Protein AF-A0A7S3M6Q3-F1 (afdb_monomer)

Organism: NCBI:txid89044

Secondary structure (DSSP, 8-state):
----S-HHHHHHHHHHHHHHHHTSPSS--------------------S-SSB--EEEEETTTSS-----THHHHHHHHHHHTHHIIIIIITT--SEEEEEE-TTT-EEEEEEESBS-SHHHHHHHHTHHHHHHH----HHHHHHHHHHHHHHHT---

Nearest PDB structures (foldseek):
  2fge-assembly2_B  TM=9.522E-01  e=1.042E-13  Arabidopsis thaliana
  7dia-assembly1_A  TM=9.180E-01  e=9.324E-06  Plasmodium falciparum 3D7
  8wyt-assembly1_A  TM=9.225E-01  e=2.119E-05  Plasmodium falciparum 3D7
  8wyu-assembly1_A  TM=8.190E-01  e=7.715E-06  Plasmodium falciparum 3D7
  4rpu-assembly1_A  TM=7.369E-01  e=1.362E-05  Homo sapiens

pLDDT: mean 93.83, std 6.27, range [49.72, 98.69]

Solvent-accessible surface area (backbone atoms only — not comparable to full-atom values): 9606 Å² total; per-residue (Å²): 139,87,90,87,71,58,70,71,56,48,63,64,41,50,66,58,47,54,55,51,58,72,68,51,79,87,78,79,86,85,69,87,85,82,77,84,87,74,80,95,69,94,83,83,86,89,69,100,64,92,50,35,70,50,74,52,70,51,39,41,56,81,77,43,92,58,69,95,53,80,61,56,59,29,51,41,46,40,41,30,75,39,59,28,32,43,53,36,20,69,74,49,60,12,77,36,24,39,53,50,72,40,87,87,78,26,42,34,35,41,41,35,37,58,14,72,54,57,67,69,53,52,52,56,59,70,45,44,66,58,51,62,74,71,54,82,78,50,72,66,61,50,48,51,25,47,51,57,38,48,57,66,73,67,54,88,125

Structure (mmCIF, N/CA/C/O backbone):
data_AF-A0A7S3M6Q3-F1
#
_entry.id   AF-A0A7S3M6Q3-F1
#
loop_
_atom_site.group_PDB
_atom_site.id
_atom_site.type_symbol
_atom_site.label_atom_id
_atom_site.label_alt_id
_atom_site.label_comp_id
_atom_site.label_asym_id
_atom_site.label_entity_id
_atom_site.label_seq_id
_atom_site.pdbx_PDB_ins_code
_atom_site.Cartn_x
_atom_site.Cartn_y
_atom_site.Cartn_z
_atom_site.occupancy
_atom_site.B_iso_or_equiv
_atom_site.auth_seq_id
_atom_site.auth_comp_id
_atom_site.auth_asym_id
_atom_site.auth_atom_id
_atom_site.pdbx_PDB_model_num
ATOM 1 N N . MET A 1 1 ? 18.934 -8.515 -21.905 1.00 77.00 1 MET A N 1
ATOM 2 C CA . MET A 1 1 ? 19.919 -7.624 -21.263 1.00 77.00 1 MET A CA 1
ATOM 3 C C . MET A 1 1 ? 19.471 -6.198 -21.519 1.00 77.00 1 MET A C 1
ATOM 5 O O . MET A 1 1 ? 19.034 -5.949 -22.633 1.00 77.00 1 MET A O 1
ATOM 9 N N . ASN A 1 2 ? 19.555 -5.314 -20.524 1.00 89.88 2 ASN A N 1
ATOM 10 C CA . ASN A 1 2 ? 19.236 -3.891 -20.677 1.00 89.88 2 ASN A CA 1
ATOM 11 C C . ASN A 1 2 ? 20.518 -3.070 -20.488 1.00 89.88 2 ASN A C 1
ATOM 13 O O . ASN A 1 2 ? 21.312 -3.404 -19.610 1.00 89.88 2 ASN A O 1
ATOM 17 N N . LEU A 1 3 ? 20.708 -2.027 -21.297 1.00 89.88 3 LEU A N 1
ATOM 18 C CA . LEU A 1 3 ? 21.848 -1.109 -21.233 1.00 89.88 3 LEU A CA 1
ATOM 19 C C . LEU A 1 3 ? 21.328 0.330 -21.224 1.00 89.88 3 LEU A C 1
ATOM 21 O O . LEU A 1 3 ? 20.473 0.673 -22.038 1.00 89.88 3 LEU A O 1
ATOM 25 N N . THR A 1 4 ? 21.874 1.155 -20.332 1.00 93.12 4 THR A N 1
ATOM 26 C CA . THR A 1 4 ? 21.572 2.588 -20.240 1.00 93.12 4 THR A CA 1
ATOM 27 C C . THR A 1 4 ? 22.887 3.332 -20.053 1.00 93.12 4 THR A C 1
ATOM 29 O O . THR A 1 4 ? 23.549 3.156 -19.033 1.00 93.12 4 THR A O 1
ATOM 32 N N . ALA A 1 5 ? 23.288 4.114 -21.050 1.00 93.62 5 ALA A N 1
ATOM 33 C CA . ALA A 1 5 ? 24.477 4.961 -21.031 1.00 93.62 5 ALA A CA 1
ATOM 34 C C . ALA A 1 5 ? 24.358 6.020 -22.138 1.00 93.62 5 ALA A C 1
ATOM 36 O O . ALA A 1 5 ? 23.435 5.959 -22.956 1.00 93.62 5 ALA A O 1
ATOM 37 N N . ASP A 1 6 ? 25.303 6.958 -22.185 1.00 95.75 6 ASP A N 1
ATOM 38 C CA . ASP A 1 6 ? 25.422 7.895 -23.301 1.00 95.75 6 ASP A CA 1
ATOM 39 C C . ASP A 1 6 ? 25.666 7.158 -24.630 1.00 95.75 6 ASP A C 1
ATOM 41 O O . ASP A 1 6 ? 26.170 6.030 -24.673 1.00 95.75 6 ASP A O 1
ATOM 45 N N . THR A 1 7 ? 25.284 7.792 -25.740 1.00 95.12 7 THR A N 1
ATOM 46 C CA . THR A 1 7 ? 25.258 7.146 -27.068 1.00 95.12 7 THR A CA 1
ATOM 47 C C . THR A 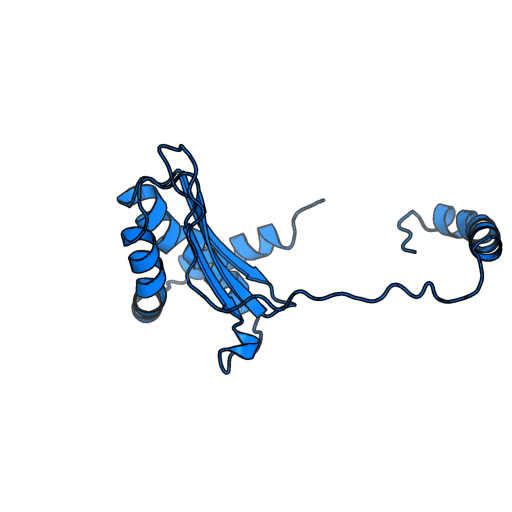1 7 ? 26.642 6.652 -27.505 1.00 95.12 7 THR A C 1
ATOM 49 O O . THR A 1 7 ? 26.773 5.577 -28.094 1.00 95.12 7 THR A O 1
ATOM 52 N N . ASP A 1 8 ? 27.692 7.408 -27.194 1.00 95.56 8 ASP A N 1
ATOM 53 C CA . ASP A 1 8 ? 29.081 7.050 -27.480 1.00 95.56 8 ASP A CA 1
ATOM 54 C C . ASP A 1 8 ? 29.539 5.830 -26.666 1.00 95.56 8 ASP A C 1
ATOM 56 O O . ASP A 1 8 ? 30.224 4.950 -27.192 1.00 95.56 8 ASP A O 1
ATOM 60 N N . VAL A 1 9 ? 29.110 5.728 -25.406 1.00 93.62 9 VAL A N 1
ATOM 61 C CA . VAL A 1 9 ? 29.378 4.569 -24.548 1.00 93.62 9 VAL A CA 1
ATOM 62 C C . VAL A 1 9 ? 28.644 3.337 -25.068 1.00 93.62 9 VAL A C 1
ATOM 64 O O . VAL A 1 9 ? 29.264 2.281 -25.191 1.00 93.62 9 VAL A O 1
ATOM 67 N N . LEU A 1 10 ? 27.364 3.463 -25.432 1.00 94.12 10 LEU A N 1
ATOM 68 C CA . LEU A 1 10 ? 26.588 2.360 -26.013 1.00 94.12 10 LEU A CA 1
ATOM 69 C C . LEU A 1 10 ? 27.237 1.837 -27.301 1.00 94.12 10 LEU A C 1
ATOM 71 O O . LEU A 1 10 ? 27.476 0.638 -27.416 1.00 94.12 10 LEU A O 1
ATOM 75 N N . THR A 1 11 ? 27.644 2.738 -28.198 1.00 93.88 11 THR A N 1
ATOM 76 C CA . THR A 1 11 ? 28.317 2.371 -29.457 1.00 93.88 11 THR A CA 1
ATOM 77 C C . THR A 1 11 ? 29.625 1.611 -29.203 1.00 93.88 11 THR A C 1
ATOM 79 O O . THR A 1 11 ? 29.957 0.656 -29.902 1.00 93.88 11 THR A O 1
ATOM 82 N N . ARG A 1 12 ? 30.389 2.000 -28.174 1.00 92.38 12 ARG A N 1
ATOM 83 C CA . ARG A 1 12 ? 31.623 1.293 -27.792 1.00 92.38 12 ARG A CA 1
ATOM 84 C C . ARG A 1 12 ? 31.343 -0.082 -27.187 1.00 92.38 12 ARG A C 1
ATOM 86 O O . ARG A 1 12 ? 32.155 -0.993 -27.354 1.00 92.38 12 ARG A O 1
ATOM 93 N N . LEU A 1 13 ? 30.225 -0.233 -26.479 1.00 93.62 13 LEU A N 1
ATOM 94 C CA . LEU A 1 13 ? 29.842 -1.480 -25.823 1.00 93.62 13 LEU A CA 1
ATOM 95 C C . LEU A 1 13 ? 29.339 -2.548 -26.800 1.00 93.62 13 LEU A C 1
ATOM 97 O O . LEU A 1 13 ? 29.480 -3.724 -26.473 1.00 93.62 13 LEU A O 1
ATOM 101 N N . ASP A 1 14 ? 28.842 -2.186 -27.987 1.00 88.62 14 ASP A N 1
ATOM 102 C CA . ASP A 1 14 ? 28.275 -3.134 -28.965 1.00 88.62 14 ASP A CA 1
ATOM 103 C C . ASP A 1 14 ? 29.199 -4.328 -29.257 1.00 88.62 14 ASP A C 1
ATOM 105 O O . ASP A 1 14 ? 28.803 -5.488 -29.129 1.00 88.62 14 ASP A O 1
ATOM 109 N N . SER A 1 15 ? 30.475 -4.072 -29.557 1.00 89.00 15 SER A N 1
ATOM 110 C CA . SER A 1 15 ? 31.439 -5.140 -29.879 1.00 89.00 15 SER A CA 1
ATOM 111 C C . SER A 1 15 ? 31.738 -6.072 -28.693 1.00 89.00 15 SER A C 1
ATOM 113 O O . SER A 1 15 ? 31.881 -7.294 -28.844 1.00 89.00 15 SER A O 1
ATOM 115 N N . HIS A 1 16 ? 31.793 -5.514 -27.482 1.00 92.31 16 HIS A N 1
ATOM 116 C CA . HIS A 1 16 ? 31.974 -6.277 -26.250 1.00 92.31 16 HIS A CA 1
ATOM 117 C C . HIS A 1 16 ? 30.725 -7.098 -25.926 1.00 92.31 16 HIS A C 1
ATOM 119 O O . HIS A 1 16 ? 30.833 -8.244 -25.483 1.00 92.31 16 HIS A O 1
ATOM 125 N N . MET A 1 17 ? 29.553 -6.537 -26.211 1.00 92.31 17 MET A N 1
ATOM 126 C CA . MET A 1 17 ? 28.261 -7.171 -26.029 1.00 92.31 17 MET A CA 1
ATOM 127 C C . MET A 1 17 ? 28.066 -8.370 -26.942 1.00 92.31 17 MET A C 1
ATOM 129 O O . MET A 1 17 ? 27.703 -9.446 -26.463 1.00 92.31 17 MET A O 1
ATOM 133 N N . GLU A 1 18 ? 28.380 -8.237 -28.227 1.00 91.06 18 GLU A N 1
ATOM 134 C CA . GLU A 1 18 ? 28.366 -9.374 -29.145 1.00 91.06 18 GLU A CA 1
ATOM 135 C C . GLU A 1 18 ? 29.307 -10.487 -28.683 1.00 91.06 18 GLU A C 1
ATOM 137 O O . GLU A 1 18 ? 28.947 -11.665 -28.703 1.00 91.06 18 GLU A O 1
ATOM 142 N N . THR A 1 19 ? 30.512 -10.118 -28.240 1.00 94.44 19 THR A N 1
ATOM 143 C CA . THR A 1 19 ? 31.502 -11.081 -27.746 1.00 94.44 19 THR A CA 1
ATOM 144 C C . THR A 1 19 ? 30.997 -11.812 -26.505 1.00 94.44 19 THR A C 1
ATOM 146 O O . THR A 1 19 ? 31.175 -13.024 -26.390 1.00 94.44 19 THR A O 1
ATOM 149 N N . PHE A 1 20 ? 30.358 -11.096 -25.580 1.00 93.75 20 PHE A N 1
ATOM 150 C CA . PHE A 1 20 ? 29.762 -11.679 -24.384 1.00 93.75 20 PHE A CA 1
ATOM 151 C C . PHE A 1 20 ? 28.613 -12.632 -24.731 1.00 93.75 20 PHE A C 1
ATOM 153 O O . PHE A 1 20 ? 28.608 -13.769 -24.264 1.00 93.75 20 PHE A O 1
ATOM 160 N N . LEU A 1 21 ? 27.675 -12.205 -25.585 1.00 92.75 21 LEU A N 1
ATOM 161 C CA . LEU A 1 21 ? 26.518 -13.016 -25.973 1.00 92.75 21 LEU A CA 1
ATOM 162 C C . LEU A 1 21 ? 26.934 -14.299 -26.701 1.00 92.75 21 LEU A C 1
ATOM 164 O O . LEU A 1 21 ? 26.377 -15.352 -26.414 1.00 92.75 21 LEU A O 1
ATOM 168 N N . LYS A 1 22 ? 27.963 -14.244 -27.557 1.00 93.75 22 LYS A N 1
ATOM 169 C CA . LYS A 1 22 ? 28.532 -15.427 -28.233 1.00 93.75 22 LYS A CA 1
ATOM 170 C C . LYS A 1 22 ? 29.155 -16.447 -27.273 1.00 93.75 22 LYS A C 1
ATOM 172 O O . LYS A 1 22 ? 29.354 -17.593 -27.657 1.00 93.75 22 LYS A O 1
ATOM 177 N N . ARG A 1 23 ? 29.507 -16.042 -26.047 1.00 94.56 23 ARG A N 1
ATOM 178 C CA . ARG A 1 23 ? 30.039 -16.945 -25.010 1.00 94.56 23 ARG A CA 1
ATOM 179 C C . ARG A 1 23 ? 28.950 -17.562 -24.141 1.00 94.56 23 ARG A C 1
ATOM 181 O O . ARG A 1 23 ? 29.258 -18.461 -23.360 1.00 94.56 23 ARG A O 1
ATOM 188 N N . LEU A 1 24 ? 27.712 -17.074 -24.225 1.00 91.81 24 LEU A N 1
ATOM 189 C CA . LEU A 1 24 ? 26.611 -17.690 -23.501 1.00 91.81 24 LEU A CA 1
ATOM 190 C C . LEU A 1 24 ? 26.259 -19.031 -24.158 1.00 91.81 24 LEU A C 1
ATOM 192 O O . LEU A 1 24 ? 26.242 -19.114 -25.386 1.00 91.81 24 LEU A O 1
ATOM 196 N N . PRO A 1 25 ? 25.968 -20.077 -23.367 1.00 90.75 25 PRO A N 1
ATOM 197 C CA . PRO A 1 25 ? 25.478 -21.334 -23.908 1.00 90.75 25 PRO A CA 1
ATOM 198 C C . PRO A 1 25 ? 24.213 -21.114 -24.736 1.00 90.75 25 PRO A C 1
ATOM 200 O O . PRO A 1 25 ? 23.284 -20.430 -24.300 1.00 90.75 25 PRO A O 1
ATOM 203 N N . GLU A 1 26 ? 24.166 -21.723 -25.915 1.00 88.88 26 GLU A N 1
ATOM 204 C CA . GLU A 1 26 ? 22.946 -21.775 -26.708 1.00 88.88 26 GLU A CA 1
ATOM 205 C C . GLU A 1 26 ? 21.933 -22.730 -26.065 1.00 88.88 26 GLU A C 1
ATOM 207 O O . GLU A 1 26 ? 22.284 -23.764 -25.495 1.00 88.88 26 GLU A O 1
ATOM 212 N N . GLY A 1 27 ? 20.652 -22.386 -26.182 1.00 85.38 27 GLY A N 1
ATOM 213 C CA . GLY A 1 27 ? 19.549 -23.196 -25.678 1.00 85.38 27 GLY A CA 1
ATOM 214 C C . GLY A 1 27 ? 18.735 -22.502 -24.592 1.00 85.38 27 GLY A C 1
ATOM 215 O O . GLY A 1 27 ? 19.078 -21.440 -24.077 1.00 85.38 27 GLY A O 1
ATOM 216 N N . LYS A 1 28 ? 17.589 -23.100 -24.265 1.00 82.25 28 LYS A N 1
ATOM 217 C CA . LYS A 1 28 ? 16.735 -22.638 -23.170 1.00 82.25 28 LYS A CA 1
ATOM 218 C C . LYS A 1 28 ? 17.049 -23.467 -21.938 1.00 82.25 28 LYS A C 1
ATOM 220 O O . LYS A 1 28 ? 16.934 -24.689 -21.977 1.00 82.25 28 LYS A O 1
ATOM 225 N N . ALA A 1 29 ? 17.385 -22.804 -20.837 1.00 80.25 29 ALA A N 1
ATOM 226 C CA . ALA A 1 29 ? 17.367 -23.461 -19.541 1.00 80.25 29 ALA A CA 1
ATOM 227 C C . ALA A 1 29 ? 15.924 -23.901 -19.244 1.00 80.25 29 ALA A C 1
ATOM 229 O O . ALA A 1 29 ? 15.022 -23.066 -19.161 1.00 80.25 29 ALA A O 1
ATOM 230 N N . SER A 1 30 ? 15.691 -25.207 -19.114 1.00 78.00 30 SER A N 1
ATOM 231 C CA . SER A 1 30 ? 14.419 -25.723 -18.616 1.00 78.00 30 SER A CA 1
ATOM 232 C C . SER A 1 30 ? 14.495 -25.799 -17.096 1.00 78.00 30 SER A C 1
ATOM 234 O O . SER A 1 30 ? 15.099 -26.716 -16.544 1.00 78.00 30 SER A O 1
ATOM 236 N N . SER A 1 31 ? 13.886 -24.831 -16.423 1.00 78.50 31 SER A N 1
ATOM 237 C CA . SER A 1 31 ? 13.538 -24.973 -15.014 1.00 78.50 31 SER A CA 1
ATOM 238 C C . SER A 1 31 ? 12.033 -25.211 -14.941 1.00 78.50 31 SER A C 1
ATOM 240 O O . SER A 1 31 ? 11.288 -24.400 -15.503 1.00 78.50 31 SER A O 1
ATOM 242 N N . PRO A 1 32 ? 11.551 -26.307 -14.327 1.00 81.88 32 PRO A N 1
ATOM 243 C CA . PRO A 1 32 ? 10.126 -26.454 -14.089 1.00 81.88 32 PRO A CA 1
ATOM 244 C C . PRO A 1 32 ? 9.663 -25.290 -13.208 1.00 81.88 32 PRO A C 1
ATOM 246 O O . PRO A 1 32 ? 10.169 -25.081 -12.105 1.00 81.88 32 PRO A O 1
ATOM 249 N N . PHE A 1 33 ? 8.715 -24.505 -13.715 1.00 80.81 33 PHE A N 1
ATOM 250 C CA . PHE A 1 33 ? 8.106 -23.429 -12.949 1.00 80.81 33 PHE A CA 1
ATOM 251 C C . PHE A 1 33 ? 7.106 -24.050 -11.973 1.00 80.81 33 PHE A C 1
ATOM 253 O O . PHE A 1 33 ? 6.011 -24.451 -12.364 1.00 80.81 33 PHE A O 1
ATOM 260 N N . TRP A 1 34 ? 7.513 -24.200 -10.715 1.00 85.69 34 TRP A N 1
ATOM 261 C CA . TRP A 1 34 ? 6.636 -24.693 -9.661 1.00 85.69 34 TRP A CA 1
ATOM 262 C C . TRP A 1 34 ? 5.864 -23.525 -9.052 1.00 85.69 34 TRP A C 1
ATOM 264 O O . TRP A 1 34 ? 6.460 -22.606 -8.490 1.00 85.69 34 TRP A O 1
ATOM 274 N N . VAL A 1 35 ? 4.538 -23.566 -9.171 1.00 84.31 35 VAL A N 1
ATOM 275 C CA . VAL A 1 35 ? 3.644 -22.617 -8.506 1.00 84.31 35 VAL A CA 1
ATOM 276 C C . VAL A 1 35 ? 2.957 -23.362 -7.368 1.00 84.31 35 VAL A C 1
ATOM 278 O O . VAL A 1 35 ? 2.197 -24.288 -7.654 1.00 84.31 35 VAL A O 1
ATOM 281 N N . PRO A 1 36 ? 3.211 -23.006 -6.097 1.00 84.88 36 PRO A N 1
ATOM 282 C CA . PRO A 1 36 ? 2.433 -23.553 -4.999 1.00 84.88 36 PRO A CA 1
ATOM 283 C C . PRO A 1 36 ? 0.976 -23.131 -5.155 1.00 84.88 36 PRO A C 1
ATOM 285 O O . PRO A 1 36 ? 0.679 -21.943 -5.297 1.00 84.88 36 PRO A O 1
ATOM 288 N N . GLU A 1 37 ? 0.065 -24.094 -5.082 1.00 84.50 37 GLU A N 1
ATOM 289 C CA . GLU A 1 37 ? -1.346 -23.796 -4.887 1.00 84.50 37 GLU A CA 1
ATOM 290 C C . GLU A 1 37 ? -1.573 -23.547 -3.395 1.00 84.50 37 GLU A C 1
ATOM 292 O O . GLU A 1 37 ? -1.474 -24.455 -2.570 1.00 84.50 37 GLU A O 1
ATOM 297 N N . LEU A 1 38 ? -1.803 -22.285 -3.039 1.00 88.75 38 LEU A N 1
ATOM 298 C CA . LEU A 1 38 ? -2.155 -21.895 -1.679 1.00 88.75 38 LEU A CA 1
ATOM 299 C C . LEU A 1 38 ? -3.675 -21.813 -1.570 1.00 88.75 38 LEU A C 1
ATOM 301 O O . LEU A 1 38 ? -4.335 -21.200 -2.412 1.00 88.75 38 LEU A O 1
ATOM 305 N N . ALA A 1 39 ? -4.233 -22.418 -0.523 1.00 89.62 39 ALA A N 1
ATOM 306 C CA . ALA A 1 39 ? -5.659 -22.327 -0.256 1.00 89.62 39 ALA A CA 1
ATOM 307 C C . ALA A 1 39 ? -6.043 -20.881 0.097 1.00 89.62 39 ALA A C 1
ATOM 309 O O . ALA A 1 39 ? -5.353 -20.203 0.858 1.00 89.62 39 ALA A O 1
ATOM 310 N N . ARG A 1 40 ? -7.181 -20.407 -0.421 1.00 91.06 40 ARG A N 1
ATOM 311 C CA . ARG A 1 40 ? -7.750 -19.115 -0.020 1.00 91.06 40 ARG A CA 1
ATOM 312 C C . ARG A 1 40 ? -8.391 -19.263 1.360 1.00 91.06 40 ARG A C 1
ATOM 314 O O . ARG A 1 40 ? -9.543 -19.679 1.464 1.00 91.06 40 ARG A O 1
ATOM 321 N N . ALA A 1 41 ? -7.645 -18.922 2.403 1.00 94.62 41 ALA A N 1
ATOM 322 C CA . ALA A 1 41 ? -8.096 -18.996 3.786 1.00 94.62 41 ALA A CA 1
ATOM 323 C C . ALA A 1 41 ? -7.652 -17.768 4.592 1.00 94.62 41 ALA A C 1
ATOM 325 O O . ALA A 1 41 ? -6.694 -17.082 4.240 1.00 94.62 41 ALA A O 1
ATOM 326 N N . SER A 1 42 ? -8.363 -17.498 5.686 1.00 96.25 42 SER A N 1
ATOM 327 C CA . SER A 1 42 ? -7.887 -16.574 6.715 1.00 96.25 42 SER A CA 1
ATOM 328 C C . SER A 1 42 ? -6.843 -17.289 7.569 1.00 96.25 42 SER A C 1
ATOM 330 O O . SER A 1 42 ? -7.143 -18.326 8.159 1.00 96.25 42 SER A O 1
ATOM 332 N N . GLU A 1 43 ? -5.639 -16.728 7.659 1.00 96.81 43 GLU A N 1
ATOM 333 C CA . GLU A 1 43 ? -4.511 -17.324 8.380 1.00 96.81 43 GLU A CA 1
ATOM 334 C C . GLU A 1 43 ? -3.975 -16.387 9.467 1.00 96.81 43 GLU A C 1
ATOM 336 O O . GLU A 1 43 ? -4.055 -15.162 9.360 1.00 96.81 43 GLU A O 1
ATOM 341 N N . GLY A 1 44 ? -3.404 -16.975 10.520 1.00 96.25 44 GLY A N 1
ATOM 342 C CA . GLY A 1 44 ? -2.724 -16.255 11.591 1.00 96.25 44 GLY A CA 1
ATOM 343 C C . GLY A 1 44 ? -1.387 -16.913 11.910 1.00 96.25 44 GLY A C 1
ATOM 344 O O . GLY A 1 44 ? -1.339 -18.100 12.225 1.00 96.25 44 GLY A O 1
ATOM 345 N N . ILE A 1 45 ? -0.303 -16.140 11.848 1.00 97.12 45 ILE A N 1
ATOM 346 C CA . ILE A 1 45 ? 1.043 -16.601 12.206 1.00 97.12 45 ILE A CA 1
ATOM 347 C C . ILE A 1 45 ? 1.342 -16.132 13.628 1.00 97.12 45 ILE A C 1
ATOM 349 O O . ILE A 1 45 ? 1.447 -14.934 13.890 1.00 97.12 45 ILE A O 1
ATOM 353 N N . ILE A 1 46 ? 1.468 -17.081 14.555 1.00 97.19 46 ILE A N 1
ATOM 354 C CA . ILE A 1 46 ? 1.688 -16.788 15.973 1.00 97.19 46 ILE A CA 1
ATOM 355 C C . ILE A 1 46 ? 3.172 -16.509 16.208 1.00 97.19 46 ILE A C 1
ATOM 357 O O . ILE A 1 46 ? 4.023 -17.370 15.986 1.00 97.19 46 ILE A O 1
ATOM 361 N N . VAL A 1 47 ? 3.472 -15.313 16.708 1.00 97.00 47 VAL A N 1
ATOM 362 C CA . VAL A 1 47 ? 4.815 -14.895 17.122 1.00 97.00 47 VAL A CA 1
ATOM 363 C C . VAL A 1 47 ? 4.744 -14.185 18.478 1.00 97.00 47 VAL A C 1
ATOM 365 O O . VAL A 1 47 ? 3.740 -13.532 18.766 1.00 97.00 47 VAL A O 1
ATOM 368 N N . PRO A 1 48 ? 5.782 -14.272 19.330 1.00 97.44 48 PRO A N 1
ATOM 369 C CA . PRO A 1 48 ? 5.824 -13.526 20.583 1.00 97.44 48 PRO A CA 1
ATOM 370 C C . PRO A 1 48 ? 6.063 -12.035 20.296 1.00 97.44 48 PRO A C 1
ATOM 372 O O . PRO A 1 48 ? 7.194 -11.599 20.092 1.00 97.44 48 PRO A O 1
ATOM 375 N N . SER A 1 49 ? 4.988 -11.248 20.253 1.00 97.12 49 SER A N 1
ATOM 376 C CA . SER A 1 49 ? 5.014 -9.811 19.959 1.00 97.12 49 SER A CA 1
ATOM 377 C C . SER A 1 49 ? 3.910 -9.082 20.726 1.00 97.12 49 SER A C 1
ATOM 379 O O . SER A 1 49 ? 2.862 -9.652 21.013 1.00 97.12 49 SER A O 1
ATOM 381 N N . GLN A 1 50 ? 4.135 -7.805 21.041 1.00 97.12 50 GLN A N 1
ATOM 382 C CA . GLN A 1 50 ? 3.115 -6.915 21.618 1.00 97.12 50 GLN A CA 1
ATOM 383 C C . GLN A 1 50 ? 2.256 -6.217 20.552 1.00 97.12 50 GLN A C 1
ATOM 385 O O . GLN A 1 50 ? 1.320 -5.496 20.881 1.00 97.12 50 GLN A O 1
ATOM 390 N N . VAL A 1 51 ? 2.604 -6.398 19.278 1.00 98.25 51 VAL A N 1
ATOM 391 C CA . VAL A 1 51 ? 1.951 -5.771 18.127 1.00 98.25 51 VAL A CA 1
ATOM 392 C C . VAL A 1 51 ? 1.759 -6.774 16.994 1.00 98.25 51 VAL A C 1
ATOM 394 O O . VAL A 1 51 ? 2.532 -7.725 16.852 1.00 98.25 51 VAL A O 1
ATOM 397 N N . ASN A 1 52 ? 0.769 -6.505 16.154 1.00 98.50 52 ASN A N 1
ATOM 398 C CA . ASN A 1 52 ? 0.366 -7.305 15.010 1.00 98.50 52 ASN A CA 1
ATOM 399 C C . ASN A 1 52 ? 0.757 -6.640 13.683 1.00 98.50 52 ASN A C 1
ATOM 401 O O . ASN A 1 52 ? 1.120 -5.459 13.614 1.00 98.50 52 ASN A O 1
ATOM 405 N N . TYR A 1 53 ? 0.637 -7.433 12.621 1.00 98.50 53 TYR A N 1
ATOM 406 C CA . TYR A 1 53 ? 0.741 -7.015 11.228 1.00 98.50 53 TYR A CA 1
ATOM 407 C C . TYR A 1 53 ? -0.458 -7.611 10.505 1.00 98.50 53 TYR A C 1
ATOM 409 O O . TYR A 1 53 ? -0.488 -8.809 10.222 1.00 98.50 53 TYR A O 1
ATOM 417 N N . VAL A 1 54 ? -1.491 -6.799 10.304 1.00 98.69 54 VAL A N 1
ATOM 418 C CA . VAL A 1 54 ? -2.778 -7.276 9.796 1.00 98.69 54 VAL A CA 1
ATOM 419 C C . VAL A 1 54 ? -2.832 -7.020 8.299 1.00 98.69 54 VAL A C 1
ATOM 421 O O . VAL A 1 54 ? -2.505 -5.926 7.846 1.00 98.69 54 VAL A O 1
ATOM 424 N N . GLY A 1 55 ? -3.227 -8.030 7.526 1.00 98.38 55 GLY A N 1
ATOM 425 C CA . GLY A 1 55 ? -3.365 -7.931 6.079 1.00 98.38 55 GLY A CA 1
ATOM 426 C C . GLY A 1 55 ? -4.710 -8.463 5.607 1.00 98.38 55 GLY A C 1
ATOM 427 O O . GLY A 1 55 ? -5.199 -9.469 6.117 1.00 98.38 55 GLY A O 1
ATOM 428 N N . LYS A 1 56 ? -5.302 -7.796 4.616 1.00 98.31 56 LYS A N 1
ATOM 429 C CA . LYS A 1 56 ? -6.490 -8.277 3.897 1.00 98.31 56 LYS A CA 1
ATOM 430 C C . LYS A 1 56 ? -6.391 -7.850 2.445 1.00 98.31 56 LYS A C 1
ATOM 432 O O . LYS A 1 56 ? -6.087 -6.693 2.169 1.00 98.31 56 LYS A O 1
ATOM 437 N N . GLY A 1 57 ? -6.643 -8.759 1.515 1.00 96.31 57 GLY A N 1
ATOM 438 C CA . GLY A 1 57 ? -6.526 -8.453 0.097 1.00 96.31 57 GLY A CA 1
ATOM 439 C C . GLY A 1 57 ? -7.379 -9.351 -0.779 1.00 96.31 57 GLY A C 1
ATOM 440 O O . GLY A 1 57 ? -7.894 -10.378 -0.337 1.00 96.31 57 GLY A O 1
ATOM 441 N N . ALA A 1 58 ? -7.528 -8.918 -2.021 1.00 95.94 58 ALA A N 1
ATOM 442 C CA . ALA A 1 58 ? -8.240 -9.613 -3.079 1.00 95.94 58 ALA A CA 1
ATOM 443 C C . ALA A 1 58 ? -7.621 -9.228 -4.424 1.00 95.94 58 ALA A C 1
ATOM 445 O O . ALA A 1 58 ? -6.962 -8.189 -4.544 1.00 95.94 58 ALA A O 1
ATOM 446 N N . ASN A 1 59 ? -7.851 -10.046 -5.445 1.00 96.62 59 ASN A N 1
ATOM 447 C CA . ASN A 1 59 ? -7.443 -9.695 -6.795 1.00 96.62 59 ASN A CA 1
ATOM 448 C C . ASN A 1 59 ? -8.622 -9.027 -7.505 1.00 96.62 59 ASN A C 1
ATOM 450 O O . ASN A 1 59 ? -9.588 -9.696 -7.849 1.00 96.62 59 ASN A O 1
ATOM 454 N N . LEU A 1 60 ? -8.557 -7.717 -7.744 1.00 96.44 60 LEU A N 1
ATOM 455 C CA . LEU A 1 60 ? -9.680 -6.968 -8.313 1.00 96.44 60 LEU A CA 1
ATOM 456 C C . LEU A 1 60 ? -10.020 -7.398 -9.744 1.00 96.44 60 LEU A C 1
ATOM 458 O O . LEU A 1 60 ? -11.172 -7.278 -10.139 1.00 96.44 60 LEU A O 1
ATOM 462 N N . TYR A 1 61 ? -9.060 -7.918 -10.510 1.00 97.12 61 TYR A N 1
ATOM 463 C CA . TYR A 1 61 ? -9.317 -8.375 -11.880 1.00 97.12 61 TYR A CA 1
ATOM 464 C C . TYR A 1 61 ? -9.954 -9.766 -11.936 1.00 97.12 61 TYR A C 1
ATOM 466 O O . TYR A 1 61 ? -10.652 -10.077 -12.895 1.00 97.12 61 TYR A O 1
ATOM 474 N N . LYS A 1 62 ? -9.673 -10.622 -10.947 1.00 95.12 62 LYS A N 1
ATOM 475 C CA . LYS A 1 62 ? -10.180 -12.003 -10.887 1.00 95.12 62 LYS A CA 1
ATOM 476 C C . LYS A 1 62 ? -11.432 -12.138 -10.025 1.00 95.12 62 LYS A C 1
ATOM 478 O O . LYS A 1 62 ? -12.288 -12.956 -10.335 1.00 95.12 62 LYS A O 1
ATOM 483 N N . ASP A 1 63 ? -11.517 -11.360 -8.951 1.00 94.75 63 ASP A N 1
ATOM 484 C CA . ASP A 1 63 ? -12.578 -11.434 -7.944 1.00 94.75 63 ASP A CA 1
ATOM 485 C C . ASP A 1 63 ? -13.685 -10.378 -8.171 1.00 94.75 63 ASP A C 1
ATOM 487 O O . ASP A 1 63 ? -14.614 -10.288 -7.370 1.00 94.75 63 ASP A O 1
ATOM 491 N N . SER A 1 64 ? -13.591 -9.545 -9.219 1.00 93.88 64 SER A N 1
ATOM 492 C CA . SER A 1 64 ? -14.599 -8.526 -9.556 1.00 93.88 64 SER A CA 1
ATOM 493 C C . SER A 1 64 ? -14.592 -8.159 -11.048 1.00 93.88 64 SER A C 1
ATOM 495 O O . SER A 1 64 ? -13.689 -8.553 -11.779 1.00 93.88 64 SER A O 1
ATOM 497 N N . ASP A 1 65 ? -15.552 -7.336 -11.486 1.00 94.69 65 ASP A N 1
ATOM 498 C CA . ASP A 1 65 ? -15.626 -6.802 -12.859 1.00 94.69 65 ASP A CA 1
ATOM 499 C C . ASP A 1 65 ? -14.755 -5.547 -13.090 1.00 94.69 65 ASP A C 1
ATOM 501 O O . ASP A 1 65 ? -14.901 -4.836 -14.093 1.00 94.69 65 ASP A O 1
ATOM 505 N N . TYR A 1 66 ? -13.863 -5.225 -12.150 1.00 96.31 66 TYR A N 1
ATOM 506 C CA . TYR A 1 66 ? -13.029 -4.033 -12.224 1.00 96.31 66 TYR A CA 1
ATOM 507 C C . TYR A 1 66 ? -12.061 -4.085 -13.415 1.00 96.31 66 TYR A C 1
ATOM 509 O O . TYR A 1 66 ? -11.294 -5.032 -13.594 1.00 96.31 66 TYR A O 1
ATOM 517 N N . LYS A 1 67 ? -12.043 -3.005 -14.202 1.00 96.31 67 LYS A N 1
ATOM 518 C CA . LYS A 1 67 ? -11.077 -2.781 -15.284 1.00 96.31 67 LYS A CA 1
ATOM 519 C C . LYS A 1 67 ? -10.128 -1.668 -14.884 1.00 96.31 67 LYS A C 1
ATOM 521 O O . LYS A 1 67 ? -10.574 -0.632 -14.390 1.00 96.31 67 LYS A O 1
ATOM 526 N N . LEU A 1 68 ? -8.834 -1.877 -15.133 1.00 96.56 68 LEU A N 1
ATOM 527 C CA . LEU A 1 68 ? -7.802 -0.909 -14.782 1.00 96.56 68 LEU A CA 1
ATOM 528 C C . LEU A 1 68 ? -8.141 0.479 -15.329 1.00 96.56 68 LEU A C 1
ATOM 530 O O . LEU A 1 68 ? -8.276 0.684 -16.535 1.00 96.56 68 LEU A O 1
ATOM 534 N N . HIS A 1 69 ? -8.199 1.435 -14.414 1.00 96.75 69 HIS A N 1
ATOM 535 C CA . HIS A 1 69 ? -8.266 2.851 -14.708 1.00 96.75 69 HIS A CA 1
ATOM 536 C C . HIS A 1 69 ? -7.287 3.586 -13.791 1.00 96.75 69 HIS A C 1
ATOM 538 O O . HIS A 1 69 ? -7.164 3.247 -12.612 1.00 96.75 69 HIS A O 1
ATOM 544 N N . GLY A 1 70 ? -6.602 4.612 -14.309 1.00 93.50 70 GLY A N 1
ATOM 545 C CA . GLY A 1 70 ? -5.567 5.340 -13.560 1.00 93.50 70 GLY A CA 1
ATOM 546 C C . GLY A 1 70 ? -6.064 5.949 -12.243 1.00 93.50 70 GLY A C 1
ATOM 547 O O . GLY A 1 70 ? -5.286 6.120 -11.306 1.00 93.50 70 GLY A O 1
ATOM 548 N N . SER A 1 71 ? -7.375 6.194 -12.128 1.00 94.69 71 SER A N 1
ATOM 549 C CA . SER A 1 71 ? -7.994 6.669 -10.888 1.00 94.69 71 SER A CA 1
ATOM 550 C C . SER A 1 71 ? -7.803 5.722 -9.706 1.00 94.69 71 SER A C 1
ATOM 552 O O . SER A 1 71 ? -7.757 6.215 -8.590 1.00 94.69 71 SER A O 1
ATOM 554 N N . ALA A 1 72 ? -7.635 4.406 -9.901 1.00 95.06 72 ALA A N 1
ATOM 555 C CA . ALA A 1 72 ? -7.423 3.494 -8.773 1.00 95.06 72 ALA A CA 1
ATOM 556 C C . ALA A 1 72 ? -6.151 3.819 -7.988 1.00 95.06 72 ALA A C 1
ATOM 558 O O . ALA A 1 72 ? -6.164 3.741 -6.765 1.00 95.06 72 ALA A O 1
ATOM 559 N N . VAL A 1 73 ? -5.082 4.255 -8.662 1.00 94.19 73 VAL A N 1
ATOM 560 C CA . VAL A 1 73 ? -3.838 4.650 -7.984 1.00 94.19 73 VAL A CA 1
ATOM 561 C C . VAL A 1 73 ? -4.068 5.908 -7.139 1.00 94.19 73 VAL A C 1
ATOM 563 O O . VAL A 1 73 ? -3.627 5.977 -5.992 1.00 94.19 73 VAL A O 1
ATOM 566 N N . VAL A 1 74 ? -4.843 6.863 -7.665 1.00 95.69 74 VAL A N 1
ATOM 567 C CA . VAL A 1 74 ? -5.239 8.083 -6.942 1.00 95.69 74 VAL A CA 1
ATOM 568 C C . VAL A 1 74 ? -6.148 7.751 -5.756 1.00 95.69 74 VAL A C 1
ATOM 570 O O . VAL A 1 74 ? -5.938 8.264 -4.660 1.00 95.69 74 VAL A O 1
ATOM 573 N N . THR A 1 75 ? -7.118 6.852 -5.933 1.00 95.69 75 THR A N 1
ATOM 574 C CA . THR A 1 75 ? -8.002 6.381 -4.860 1.00 95.69 75 THR A CA 1
ATOM 575 C C . THR A 1 75 ? -7.216 5.653 -3.769 1.00 95.69 75 THR A C 1
ATOM 577 O O . THR A 1 75 ? -7.441 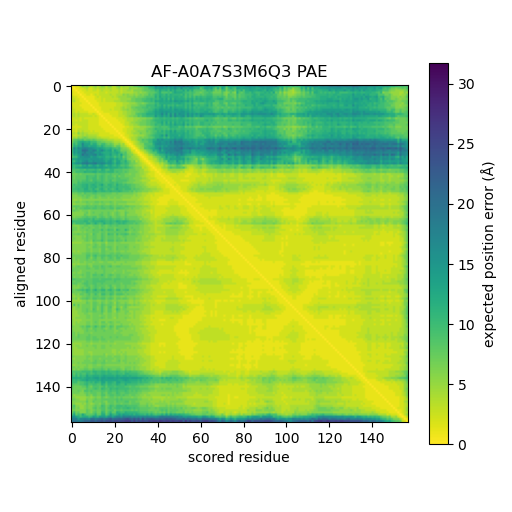5.910 -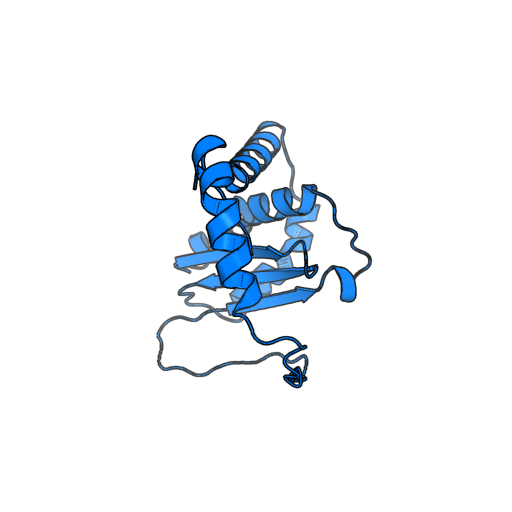2.590 1.00 95.69 75 THR A O 1
ATOM 580 N N . SER A 1 76 ? -6.246 4.802 -4.118 1.00 95.25 76 SER A N 1
ATOM 581 C CA . SER A 1 76 ? -5.361 4.159 -3.138 1.00 95.25 76 SER A CA 1
ATOM 582 C C . SER A 1 76 ? -4.544 5.181 -2.345 1.00 95.25 76 SER A C 1
ATOM 584 O O . SER A 1 76 ? -4.429 5.059 -1.123 1.00 95.25 76 SER A O 1
ATOM 586 N N . LYS A 1 77 ? -4.018 6.220 -3.012 1.00 94.75 77 LYS A N 1
ATOM 587 C CA . LYS A 1 77 ? -3.303 7.317 -2.345 1.00 94.75 77 LYS A CA 1
ATOM 588 C C . LYS A 1 77 ? -4.213 8.051 -1.361 1.00 94.75 77 LYS A C 1
ATOM 590 O O . LYS A 1 77 ? -3.845 8.201 -0.197 1.00 94.75 77 LYS A O 1
ATOM 595 N N . LEU A 1 78 ? -5.407 8.432 -1.816 1.00 95.88 78 LEU A N 1
ATOM 596 C CA . LEU A 1 78 ? -6.440 9.103 -1.028 1.00 95.88 78 LEU A CA 1
ATOM 597 C C . LEU A 1 78 ? -6.784 8.304 0.233 1.00 95.88 78 LEU A C 1
ATOM 599 O O . LEU A 1 78 ? -6.718 8.848 1.334 1.00 95.88 78 LEU A O 1
ATOM 603 N N . LEU A 1 79 ? -7.088 7.009 0.087 1.00 96.44 79 LEU A N 1
ATOM 604 C CA . LEU A 1 79 ? -7.385 6.096 1.196 1.00 96.44 79 LEU A CA 1
ATOM 605 C C . LEU A 1 79 ? -6.250 6.038 2.219 1.00 96.44 79 LEU A C 1
ATOM 607 O O . LEU A 1 79 ? -6.496 6.087 3.425 1.00 96.44 79 LEU A O 1
ATOM 611 N N . GLY A 1 80 ? -5.007 5.951 1.738 1.00 95.19 80 GLY A N 1
ATOM 612 C CA . GLY A 1 80 ? -3.818 5.911 2.584 1.00 95.19 80 GLY A CA 1
ATOM 613 C C . GLY A 1 80 ? -3.620 7.186 3.403 1.00 95.19 80 GLY A C 1
ATOM 614 O O . GLY A 1 80 ? -3.231 7.102 4.562 1.00 95.19 80 GLY A O 1
ATOM 615 N N . THR A 1 81 ? -3.914 8.357 2.833 1.00 94.12 81 THR A N 1
ATOM 616 C CA . THR A 1 81 ? -3.743 9.656 3.510 1.00 94.12 81 THR A CA 1
ATOM 617 C C . THR A 1 81 ? -4.968 10.120 4.295 1.00 94.12 81 THR A C 1
ATOM 619 O O . THR A 1 81 ? -4.901 11.152 4.956 1.00 94.12 81 THR A O 1
ATOM 622 N N . THR A 1 82 ? -6.086 9.399 4.207 1.00 95.12 82 THR A N 1
ATOM 623 C CA . THR A 1 82 ? -7.343 9.755 4.880 1.00 95.12 82 THR A CA 1
ATOM 624 C C . THR A 1 82 ? -7.802 8.616 5.779 1.00 95.12 82 THR A C 1
ATOM 626 O O . THR A 1 82 ? -7.341 8.519 6.911 1.00 95.12 82 THR A O 1
ATOM 629 N N . TRP A 1 83 ? -8.653 7.725 5.275 1.00 97.75 83 TRP A N 1
ATOM 630 C CA . TRP A 1 83 ? -9.309 6.667 6.033 1.00 97.75 83 TRP A CA 1
ATOM 631 C C . TRP A 1 83 ? -8.341 5.798 6.832 1.00 97.75 83 TRP A C 1
ATOM 633 O O . TRP A 1 83 ? -8.497 5.638 8.040 1.00 97.75 83 TRP A O 1
ATOM 643 N N . LEU A 1 84 ? -7.309 5.259 6.180 1.00 98.19 84 LEU A N 1
ATOM 644 C CA . LEU A 1 84 ? -6.385 4.329 6.828 1.00 98.19 84 LEU A CA 1
ATOM 645 C C . LEU A 1 84 ? -5.443 5.055 7.789 1.00 98.19 84 LEU A C 1
ATOM 647 O O . LEU A 1 84 ? -5.123 4.526 8.853 1.00 98.19 84 LEU A O 1
ATOM 651 N N . TRP A 1 85 ? -5.047 6.284 7.454 1.00 97.00 85 TRP A N 1
ATOM 652 C CA . TRP A 1 85 ? -4.288 7.131 8.367 1.00 97.00 85 TRP A CA 1
ATOM 653 C C . TRP A 1 85 ? -5.084 7.421 9.642 1.00 97.00 85 TRP A C 1
ATOM 655 O O . TRP A 1 85 ? -4.588 7.205 10.746 1.00 97.00 85 TRP A O 1
ATOM 665 N N . ASP A 1 86 ? -6.330 7.865 9.505 1.00 97.62 86 ASP A N 1
ATOM 666 C CA . ASP A 1 86 ? -7.159 8.240 10.644 1.00 97.62 86 ASP A CA 1
ATOM 667 C C . ASP A 1 86 ? -7.586 7.017 11.468 1.00 97.62 86 ASP A C 1
ATOM 669 O O . ASP A 1 86 ? -7.332 6.942 12.670 1.00 97.62 86 ASP A O 1
ATOM 673 N N . ARG A 1 87 ? -8.173 6.000 10.832 1.00 98.25 87 ARG A N 1
ATOM 674 C CA . ARG A 1 87 ? -8.769 4.862 11.546 1.00 98.25 87 ARG A CA 1
ATOM 675 C C . ARG A 1 87 ? -7.752 3.868 12.077 1.00 98.25 87 ARG A C 1
ATOM 677 O O . ARG A 1 87 ? -7.891 3.421 13.212 1.00 98.25 87 ARG A O 1
ATOM 684 N N . VAL A 1 88 ? -6.730 3.526 11.294 1.00 98.19 88 VAL A N 1
ATOM 685 C CA . VAL A 1 88 ? -5.759 2.489 11.686 1.00 98.19 88 VAL A CA 1
ATOM 686 C C . VAL A 1 88 ? -4.635 3.089 12.528 1.00 98.19 88 VAL A C 1
ATOM 688 O O . VAL A 1 88 ? -4.267 2.516 13.553 1.00 98.19 88 VAL A O 1
ATOM 691 N N . ARG A 1 89 ? -4.114 4.262 12.146 1.00 97.88 89 ARG A N 1
ATOM 692 C CA . ARG A 1 89 ? -2.990 4.894 12.851 1.00 97.88 89 ARG A CA 1
ATOM 693 C C . ARG A 1 89 ? -3.435 5.846 13.960 1.00 97.88 89 ARG A C 1
ATOM 695 O O . ARG A 1 89 ? -3.089 5.602 15.111 1.00 97.88 89 ARG A O 1
ATOM 702 N N . VAL A 1 90 ? -4.169 6.916 13.648 1.00 97.69 90 VAL A N 1
ATOM 703 C CA . VAL A 1 90 ? -4.478 7.972 14.638 1.00 97.69 90 VAL A CA 1
ATOM 704 C C . VAL A 1 90 ? -5.410 7.455 15.733 1.00 97.69 90 VAL A C 1
ATOM 706 O O . VAL A 1 90 ? -5.074 7.523 16.911 1.00 97.69 90 VAL A O 1
ATOM 709 N N . SER A 1 91 ? -6.556 6.902 15.344 1.00 97.31 91 SER A N 1
ATOM 710 C CA . SER A 1 91 ? -7.563 6.370 16.265 1.00 97.31 91 SER A CA 1
ATOM 711 C C . SER A 1 91 ? -7.219 4.961 16.755 1.00 97.31 91 SER A C 1
ATOM 713 O O . SER A 1 91 ? -7.461 4.628 17.912 1.00 97.31 91 SER A O 1
ATOM 715 N N . GLY A 1 92 ? -6.667 4.122 15.872 1.00 96.88 92 GLY A N 1
ATOM 716 C CA . GLY A 1 92 ? -6.361 2.718 16.162 1.00 96.88 92 GLY A CA 1
ATOM 717 C C . GLY A 1 92 ? -5.057 2.495 16.933 1.00 96.88 92 GLY A C 1
ATOM 718 O O . GLY A 1 92 ? -4.907 1.460 17.580 1.00 96.88 92 GLY A O 1
ATOM 719 N N . GLY A 1 93 ? -4.122 3.448 16.902 1.00 98.12 93 GLY A N 1
ATOM 720 C CA . GLY A 1 93 ? -2.843 3.362 17.609 1.00 98.12 93 GLY A CA 1
ATOM 721 C C . GLY A 1 93 ? -1.769 2.523 16.908 1.00 98.12 93 GLY A C 1
ATOM 722 O O . GLY A 1 93 ? -0.702 2.310 17.485 1.00 98.12 93 GLY A O 1
ATOM 723 N N . ALA A 1 94 ? -2.007 2.048 15.681 1.00 98.44 94 ALA A N 1
ATOM 724 C CA . ALA A 1 94 ? -0.966 1.391 14.895 1.00 98.44 94 ALA A CA 1
ATOM 725 C C . ALA A 1 94 ? 0.115 2.391 14.466 1.00 98.44 94 ALA A C 1
ATOM 727 O O . ALA A 1 94 ? -0.161 3.568 14.234 1.00 98.44 94 ALA A O 1
ATOM 728 N N . TYR A 1 95 ? 1.348 1.924 14.258 1.00 97.94 95 TYR A N 1
ATOM 729 C CA . TYR A 1 95 ? 2.387 2.791 13.690 1.00 97.94 95 TYR A CA 1
ATOM 730 C C . TYR A 1 95 ? 2.070 3.190 12.240 1.00 97.94 95 TYR A C 1
ATOM 732 O O . TYR A 1 95 ? 2.366 4.309 11.813 1.00 97.94 95 TYR A O 1
ATOM 740 N N . GLY A 1 96 ? 1.460 2.294 11.464 1.00 96.62 96 GLY A N 1
ATOM 741 C CA . GLY A 1 96 ? 1.070 2.578 10.088 1.00 96.62 96 GLY A CA 1
ATOM 742 C C . GLY A 1 96 ? -0.141 1.777 9.636 1.00 96.62 96 GLY A C 1
ATOM 743 O O . GLY A 1 96 ? -0.325 0.633 10.045 1.00 96.62 96 GLY A O 1
ATOM 744 N N . GLY A 1 97 ? -0.928 2.386 8.754 1.00 97.50 97 GLY A N 1
ATOM 745 C CA . GLY A 1 97 ? -2.006 1.751 8.007 1.00 97.50 97 GLY A CA 1
ATOM 746 C C . GLY A 1 97 ? -1.983 2.265 6.574 1.00 97.50 97 GLY A C 1
ATOM 747 O O . GLY A 1 97 ? -1.847 3.468 6.352 1.00 97.50 97 GLY A O 1
ATOM 748 N N . PHE A 1 98 ? -2.040 1.360 5.604 1.00 97.44 98 PHE A N 1
ATOM 749 C CA . PHE A 1 98 ? -1.930 1.699 4.188 1.00 97.44 98 PHE A CA 1
ATOM 750 C C . PHE A 1 98 ? -2.603 0.641 3.317 1.00 97.44 98 PHE A C 1
ATOM 752 O O . PHE A 1 98 ? -2.946 -0.453 3.768 1.00 97.44 98 PHE A O 1
ATOM 759 N N . CYS A 1 99 ? -2.801 0.982 2.049 1.00 97.94 99 CYS A N 1
ATOM 760 C CA . CYS A 1 99 ? -3.180 0.027 1.024 1.00 97.94 99 CYS A CA 1
ATOM 761 C C . CYS A 1 99 ? -2.218 0.126 -0.155 1.00 97.94 99 CYS A C 1
ATOM 763 O O . CYS A 1 99 ? -1.502 1.116 -0.318 1.00 97.94 99 CYS A O 1
ATOM 765 N N . SER A 1 100 ? -2.186 -0.920 -0.965 1.00 95.75 100 SER A N 1
ATOM 766 C CA . SER A 1 100 ? -1.441 -0.934 -2.218 1.00 95.75 100 SER A CA 1
ATOM 767 C C . SER A 1 100 ? -2.236 -1.680 -3.272 1.00 95.75 100 SER A C 1
ATOM 769 O O . SER A 1 100 ? -2.926 -2.654 -2.963 1.00 95.75 100 SER A O 1
ATOM 771 N N . PHE A 1 101 ? -2.125 -1.200 -4.504 1.00 96.50 101 PHE A N 1
ATOM 772 C CA . PHE A 1 101 ? -2.740 -1.797 -5.674 1.00 96.50 101 PHE A CA 1
ATOM 773 C C . PHE A 1 101 ? -1.656 -2.080 -6.711 1.00 96.50 101 PHE A C 1
ATOM 775 O O . PHE A 1 101 ? -0.986 -1.159 -7.182 1.00 96.50 101 PHE A O 1
ATOM 782 N N . ASP A 1 102 ? -1.465 -3.354 -7.042 1.00 95.81 102 ASP A N 1
ATOM 783 C CA . ASP A 1 102 ? -0.592 -3.767 -8.134 1.00 95.81 102 ASP A CA 1
ATOM 784 C C . ASP A 1 102 ? -1.382 -3.740 -9.445 1.00 95.81 102 ASP A C 1
ATOM 786 O O . ASP A 1 102 ? -2.216 -4.602 -9.718 1.00 95.81 102 ASP A O 1
ATOM 790 N N . VAL A 1 103 ? -1.098 -2.743 -10.283 1.00 94.50 103 VAL A N 1
ATOM 791 C CA . VAL A 1 103 ? -1.788 -2.551 -11.567 1.00 94.50 103 VAL A CA 1
ATOM 792 C C . VAL A 1 103 ? -1.533 -3.681 -12.571 1.00 94.50 103 VAL A C 1
ATOM 794 O O . VAL A 1 103 ? -2.311 -3.828 -13.514 1.00 94.50 103 VAL A O 1
ATOM 797 N N . ARG A 1 104 ? -0.464 -4.473 -12.400 1.00 95.00 104 ARG A N 1
ATOM 798 C CA . ARG A 1 104 ? -0.106 -5.573 -13.307 1.00 95.00 104 ARG A CA 1
ATOM 799 C C . ARG A 1 104 ? -0.850 -6.845 -12.936 1.00 95.00 104 ARG A C 1
ATOM 801 O O . ARG A 1 104 ? -1.413 -7.483 -13.820 1.00 95.00 104 ARG A O 1
ATOM 808 N N . SER A 1 105 ? -0.842 -7.217 -11.655 1.00 95.44 105 SER A N 1
ATOM 809 C CA . SER A 1 105 ? -1.504 -8.444 -11.197 1.00 95.44 105 SER A CA 1
ATOM 810 C C . SER A 1 105 ? -2.986 -8.246 -10.879 1.00 95.44 105 SER A C 1
ATOM 812 O O . SER A 1 105 ? -3.751 -9.205 -10.968 1.00 95.44 105 SER A O 1
ATOM 814 N N . GLY A 1 106 ? -3.398 -7.024 -10.534 1.00 96.81 106 GLY A N 1
ATOM 815 C CA . GLY A 1 106 ? -4.730 -6.710 -10.017 1.00 96.81 106 GLY A CA 1
ATOM 816 C C . GLY A 1 106 ? -4.853 -6.879 -8.505 1.00 96.81 106 GLY A C 1
ATOM 817 O O . GLY A 1 106 ? -5.949 -6.721 -7.970 1.00 96.81 106 GLY A O 1
ATOM 818 N N . ASP A 1 107 ? -3.766 -7.209 -7.805 1.00 96.88 107 ASP A N 1
ATOM 819 C CA . ASP A 1 107 ? -3.813 -7.442 -6.365 1.00 96.88 107 ASP A CA 1
ATOM 820 C C . ASP A 1 107 ? -3.975 -6.122 -5.613 1.00 96.88 107 ASP A C 1
ATOM 822 O O . ASP A 1 107 ? -3.107 -5.245 -5.641 1.00 96.88 107 ASP A O 1
ATOM 826 N N . PHE A 1 108 ? -5.084 -6.006 -4.891 1.00 97.62 108 PHE A N 1
ATOM 827 C CA . PHE A 1 108 ? -5.319 -4.941 -3.934 1.00 97.62 108 PHE A CA 1
ATOM 828 C C . PHE A 1 108 ? -5.195 -5.502 -2.520 1.00 97.62 108 PHE A C 1
ATOM 830 O O . PHE A 1 108 ? -5.770 -6.544 -2.196 1.00 97.62 108 PHE A O 1
ATOM 837 N N . LYS A 1 109 ? -4.465 -4.802 -1.653 1.00 97.94 109 LYS A N 1
ATOM 838 C CA . LYS A 1 109 ? -4.265 -5.221 -0.262 1.00 97.94 109 LYS A CA 1
ATOM 839 C C . LYS A 1 109 ? -4.208 -4.045 0.699 1.00 97.94 109 LYS A C 1
ATOM 841 O O . LYS A 1 109 ? -3.540 -3.047 0.427 1.00 97.94 109 LYS A O 1
ATOM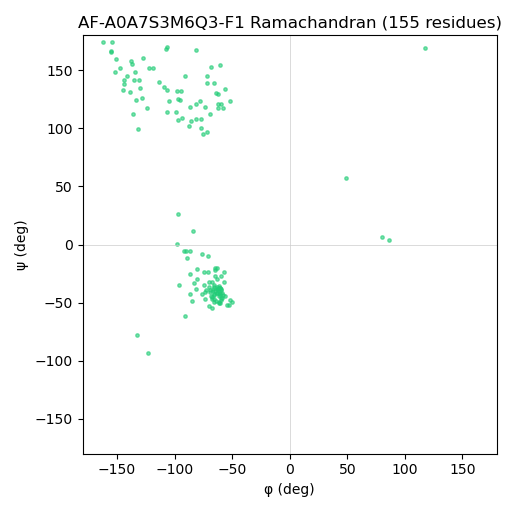 846 N N . TYR A 1 110 ? -4.859 -4.218 1.840 1.00 98.69 110 TYR A N 1
ATOM 847 C CA . TYR A 1 110 ? -4.696 -3.427 3.050 1.00 98.69 110 TYR A CA 1
ATOM 848 C C . TYR A 1 110 ? -3.641 -4.057 3.947 1.00 98.69 110 TYR A C 1
ATOM 850 O O . TYR A 1 110 ? -3.539 -5.285 4.021 1.00 98.69 110 TYR A O 1
ATOM 858 N N . LEU A 1 111 ? -2.877 -3.212 4.631 1.00 98.56 111 LEU A N 1
ATOM 859 C CA . LEU A 1 111 ? -1.820 -3.618 5.546 1.00 98.56 111 LEU A CA 1
ATOM 860 C C . LEU A 1 111 ? -1.754 -2.659 6.742 1.00 98.56 111 LEU A C 1
ATOM 862 O O .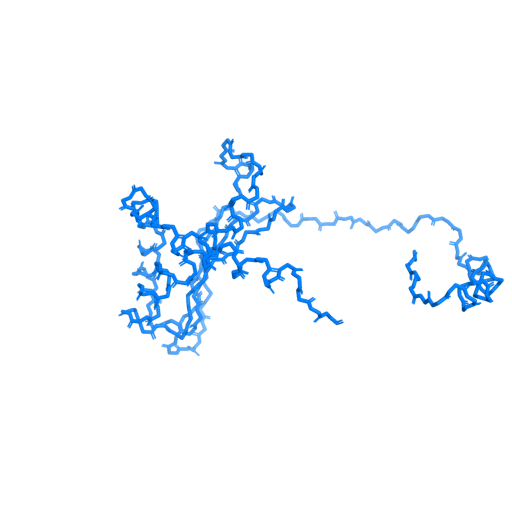 LEU A 1 111 ? -1.896 -1.440 6.585 1.00 98.56 111 LEU A O 1
ATOM 866 N N . SER A 1 112 ? -1.502 -3.201 7.932 1.00 98.69 112 SER A N 1
ATOM 867 C CA . SER A 1 112 ? -1.106 -2.436 9.115 1.00 98.69 112 SER A CA 1
ATOM 868 C C . SER A 1 112 ? 0.274 -2.857 9.611 1.00 98.69 112 SER A C 1
ATOM 870 O O . SER A 1 112 ? 0.734 -3.980 9.397 1.00 98.69 112 SER A O 1
ATOM 872 N N . TYR A 1 113 ? 0.972 -1.921 10.250 1.00 98.50 113 TYR A N 1
ATOM 873 C CA . TYR A 1 113 ? 2.333 -2.112 10.736 1.00 98.50 113 TYR A CA 1
ATOM 874 C C . TYR A 1 113 ? 2.429 -1.714 12.205 1.00 98.50 113 TYR A C 1
ATOM 876 O O . TYR A 1 113 ? 2.083 -0.584 12.560 1.00 98.50 113 TYR A O 1
ATOM 884 N N . ARG A 1 114 ? 2.933 -2.638 13.038 1.00 98.31 114 ARG A N 1
ATOM 885 C CA . ARG A 1 114 ? 3.012 -2.508 14.504 1.00 98.31 114 ARG A CA 1
ATOM 886 C C . ARG A 1 114 ? 1.676 -2.057 15.100 1.00 98.31 114 ARG A C 1
ATOM 888 O O . ARG A 1 114 ? 1.584 -1.009 15.735 1.00 98.31 114 ARG A O 1
ATOM 895 N N . ASP A 1 115 ? 0.643 -2.838 14.822 1.00 98.62 115 ASP A N 1
ATOM 896 C CA . ASP A 1 115 ? -0.744 -2.553 15.175 1.00 98.62 115 ASP A CA 1
ATOM 897 C C . ASP A 1 115 ? -1.125 -3.231 16.499 1.00 98.62 115 ASP A C 1
ATOM 899 O O . ASP A 1 115 ? -0.975 -4.446 16.611 1.00 98.62 115 ASP A O 1
ATOM 903 N N . PRO A 1 116 ? -1.616 -2.509 17.519 1.00 98.38 116 PRO A N 1
ATOM 904 C CA . PRO A 1 116 ? -2.078 -3.142 18.754 1.00 98.38 116 PRO A CA 1
ATOM 905 C C . PRO A 1 116 ? -3.389 -3.933 18.577 1.00 98.38 116 PRO A C 1
ATOM 907 O O . PRO A 1 116 ? -3.794 -4.658 19.484 1.00 98.38 116 PRO A O 1
ATOM 910 N N . ASN A 1 117 ? -4.068 -3.809 17.431 1.00 98.31 117 ASN A N 1
ATOM 911 C CA . ASN A 1 117 ? -5.344 -4.458 17.145 1.00 98.31 117 ASN A CA 1
ATOM 912 C C . ASN A 1 117 ? -5.202 -5.616 16.147 1.00 98.31 117 ASN A C 1
ATOM 914 O O . ASN A 1 117 ? -4.157 -5.822 15.531 1.00 98.31 117 ASN A O 1
ATOM 918 N N . LEU A 1 118 ? -6.289 -6.378 15.996 1.00 97.81 118 LEU A N 1
ATOM 919 C CA . LEU A 1 118 ? -6.440 -7.424 14.982 1.00 97.81 118 LEU A CA 1
ATOM 920 C C . LEU A 1 118 ? -7.794 -7.285 14.277 1.00 97.81 118 LEU A C 1
ATOM 922 O O . LEU A 1 118 ? -7.873 -6.706 13.198 1.00 97.81 118 LEU A O 1
ATOM 926 N N . MET A 1 119 ? -8.877 -7.734 14.921 1.00 98.12 119 MET A N 1
ATOM 927 C CA . MET A 1 119 ? -10.211 -7.729 14.305 1.00 98.12 119 MET A CA 1
ATOM 928 C C . MET A 1 119 ? -10.730 -6.318 14.028 1.00 98.12 119 MET A C 1
ATOM 930 O O . MET A 1 119 ? -11.208 -6.067 12.933 1.00 98.12 119 MET A O 1
ATOM 934 N N . LYS A 1 120 ? -10.503 -5.361 14.937 1.00 98.50 120 LYS A N 1
ATOM 935 C CA . LYS A 1 120 ? -10.866 -3.952 14.701 1.00 98.50 120 LYS A CA 1
ATOM 936 C C . LYS A 1 120 ? -10.209 -3.370 13.445 1.00 98.50 120 LYS A C 1
ATOM 938 O O . LYS A 1 120 ? -10.775 -2.503 12.789 1.00 98.50 120 LYS A O 1
ATOM 943 N N . THR A 1 121 ? -9.006 -3.830 13.107 1.00 98.69 121 THR A N 1
ATOM 944 C CA . THR A 1 121 ? -8.309 -3.396 11.893 1.00 98.69 121 THR A CA 1
ATOM 945 C C . THR A 1 121 ? -8.948 -3.999 10.646 1.00 98.69 121 THR A C 1
ATOM 947 O O . THR A 1 121 ? -9.119 -3.291 9.658 1.00 98.69 121 THR A O 1
ATOM 950 N N . ILE A 1 122 ? -9.375 -5.265 10.708 1.00 98.62 122 ILE A N 1
ATOM 951 C CA . ILE A 1 122 ? -10.183 -5.886 9.650 1.00 98.62 122 ILE A CA 1
ATOM 952 C C . ILE A 1 122 ? -11.514 -5.143 9.469 1.00 98.62 122 ILE A C 1
ATOM 954 O O . ILE A 1 122 ? -11.868 -4.832 8.334 1.00 98.62 122 ILE A O 1
ATOM 958 N N . ASP A 1 123 ? -12.190 -4.773 10.559 1.00 98.69 123 ASP A N 1
ATOM 959 C CA . ASP A 1 123 ? -13.442 -4.007 10.509 1.00 98.69 123 ASP A CA 1
ATOM 960 C C . ASP A 1 123 ? -13.238 -2.641 9.827 1.00 98.69 123 ASP A C 1
ATOM 962 O O . ASP A 1 123 ? -14.031 -2.232 8.979 1.00 98.69 123 ASP A O 1
ATOM 966 N N . ASN A 1 124 ? -12.127 -1.952 10.122 1.00 98.44 124 ASN A N 1
ATOM 967 C CA . ASN A 1 124 ? -11.762 -0.706 9.438 1.00 98.44 124 ASN A CA 1
ATOM 968 C C . ASN A 1 124 ? -11.536 -0.910 7.930 1.00 98.44 124 ASN A C 1
ATOM 970 O O . ASN A 1 124 ? -11.889 -0.038 7.134 1.00 98.44 124 ASN A O 1
ATOM 974 N N . TYR A 1 125 ? -10.950 -2.039 7.517 1.00 98.62 125 TYR A N 1
ATOM 975 C CA . TYR A 1 125 ? -10.801 -2.362 6.096 1.00 98.62 125 TYR A CA 1
ATOM 976 C C . TYR A 1 125 ? -12.161 -2.578 5.432 1.00 98.62 125 TYR A C 1
ATOM 978 O O . TYR A 1 125 ? -12.394 -2.043 4.346 1.00 98.62 125 TYR A O 1
ATOM 986 N N . ASP A 1 126 ? -13.068 -3.282 6.106 1.00 98.44 126 ASP A N 1
ATOM 987 C CA . ASP A 1 126 ? -14.412 -3.579 5.605 1.00 98.44 126 ASP A CA 1
ATOM 988 C C . ASP A 1 126 ? -15.333 -2.358 5.559 1.00 98.44 126 ASP A C 1
ATOM 990 O O . ASP A 1 126 ? -16.226 -2.314 4.718 1.00 98.44 126 ASP A O 1
ATOM 994 N N . GLY A 1 127 ? -15.066 -1.327 6.366 1.00 98.31 127 GLY A N 1
ATOM 995 C CA . GLY A 1 127 ? -15.746 -0.028 6.288 1.00 98.31 127 GLY A CA 1
ATOM 996 C C . GLY A 1 127 ? -15.286 0.873 5.133 1.00 98.31 127 GLY A C 1
ATOM 997 O O . GLY A 1 127 ? -15.895 1.911 4.877 1.00 98.31 127 GLY A O 1
ATOM 998 N N . THR A 1 128 ? -14.225 0.504 4.408 1.00 98.06 128 THR A N 1
ATOM 999 C CA . THR A 1 128 ? -13.678 1.335 3.319 1.00 98.06 128 THR A CA 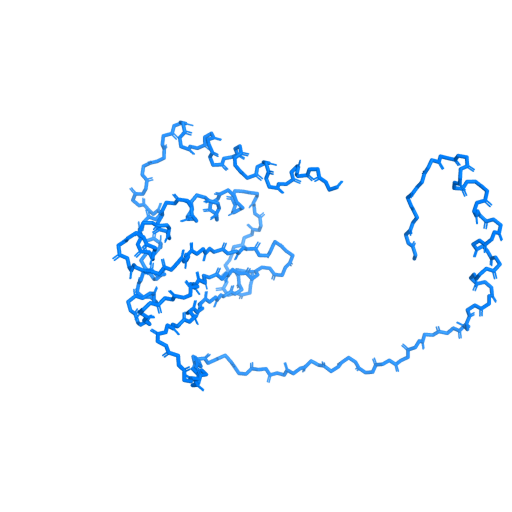1
ATOM 1000 C C . THR A 1 128 ? -14.686 1.638 2.195 1.00 98.06 128 THR A C 1
ATOM 1002 O O . THR A 1 128 ? -14.716 2.780 1.733 1.00 98.06 128 THR A O 1
ATOM 1005 N N . PRO A 1 129 ? -15.521 0.686 1.722 1.00 96.25 129 PRO A N 1
ATOM 1006 C CA . PRO A 1 129 ? -16.511 0.965 0.683 1.00 96.25 129 PRO A CA 1
ATOM 1007 C C . PRO A 1 129 ? -17.554 2.007 1.097 1.00 96.25 129 PRO A C 1
ATOM 1009 O O . PRO A 1 129 ? -17.928 2.830 0.265 1.00 96.25 129 PRO A O 1
ATOM 1012 N N . ASP A 1 130 ? -18.007 1.987 2.354 1.00 98.19 130 ASP A N 1
ATOM 1013 C CA . ASP A 1 130 ? -18.944 2.988 2.882 1.00 98.19 130 ASP A CA 1
ATOM 1014 C C . ASP A 1 130 ? -18.277 4.358 2.962 1.00 98.19 130 ASP A C 1
ATOM 1016 O O . ASP A 1 130 ? -18.804 5.328 2.424 1.00 98.19 130 ASP A O 1
ATOM 1020 N N . PHE A 1 131 ? -17.054 4.416 3.504 1.00 97.44 131 PHE A N 1
ATOM 1021 C CA . PHE A 1 131 ? -16.262 5.645 3.510 1.00 97.44 131 PHE A CA 1
ATOM 1022 C C . PHE A 1 131 ? -16.147 6.258 2.110 1.00 97.44 131 PHE A C 1
ATOM 1024 O O . PHE A 1 131 ? -16.373 7.450 1.951 1.00 97.44 131 PHE A O 1
ATOM 1031 N N . LEU A 1 132 ? -15.821 5.460 1.088 1.00 96.00 132 LEU A N 1
ATOM 1032 C CA . LEU A 1 132 ? -15.677 5.961 -0.281 1.00 96.00 132 LEU A CA 1
ATOM 1033 C C . LEU A 1 132 ? -17.000 6.424 -0.905 1.00 96.00 132 LEU A C 1
ATOM 1035 O O . LEU A 1 132 ? -16.968 7.333 -1.732 1.00 96.00 132 LEU A O 1
ATOM 1039 N N . ARG A 1 133 ? -18.135 5.807 -0.553 1.00 96.50 133 ARG A N 1
ATOM 1040 C CA . ARG A 1 133 ? -19.464 6.220 -1.035 1.00 96.50 133 ARG A CA 1
ATOM 1041 C C . ARG A 1 133 ? -19.892 7.564 -0.458 1.00 96.50 133 ARG A C 1
ATOM 1043 O O . ARG A 1 133 ? -20.465 8.368 -1.187 1.00 96.50 133 ARG A O 1
ATOM 1050 N N . ASP A 1 134 ? -19.580 7.791 0.813 1.00 96.50 134 ASP A N 1
ATOM 1051 C CA . ASP A 1 134 ? -19.993 8.987 1.551 1.00 96.50 134 ASP A CA 1
ATOM 1052 C C . ASP A 1 134 ? -18.957 10.120 1.474 1.00 96.50 134 ASP A C 1
ATOM 1054 O O . ASP A 1 134 ? -19.186 11.226 1.966 1.00 96.50 134 ASP A O 1
ATOM 1058 N N . LEU A 1 135 ? -17.793 9.860 0.873 1.00 94.81 135 LEU A N 1
ATOM 1059 C CA . LEU A 1 135 ? -16.708 10.824 0.797 1.00 94.81 135 LEU A CA 1
ATOM 1060 C C . LEU A 1 135 ? -17.054 11.992 -0.132 1.00 94.81 135 LEU A C 1
ATOM 1062 O O . LEU A 1 135 ? -17.062 11.866 -1.358 1.00 94.81 135 LEU A O 1
ATOM 1066 N N . GLU A 1 136 ? -17.207 13.176 0.452 1.00 93.38 136 GLU A N 1
ATOM 1067 C CA . GLU A 1 136 ? -17.260 14.424 -0.303 1.00 93.38 136 GLU A CA 1
ATOM 1068 C C . GLU A 1 136 ? -15.855 14.844 -0.749 1.00 93.38 136 GLU A C 1
ATOM 1070 O O . GLU A 1 136 ? -15.025 15.294 0.047 1.00 93.38 136 GLU A O 1
ATOM 1075 N N . VAL A 1 137 ? -15.577 14.720 -2.049 1.00 90.25 137 VAL A N 1
ATOM 1076 C CA . VAL A 1 137 ? -14.283 15.117 -2.611 1.00 90.25 137 VAL A CA 1
ATOM 1077 C C . VAL A 1 137 ? -14.365 16.518 -3.205 1.00 90.25 137 VAL A C 1
ATOM 1079 O O . VAL A 1 137 ? -14.922 16.728 -4.283 1.00 90.25 137 VAL A O 1
ATOM 1082 N N . ASN A 1 138 ? -13.759 17.487 -2.519 1.00 93.44 138 ASN A N 1
ATOM 1083 C CA . ASN A 1 138 ? -13.591 18.837 -3.054 1.00 93.44 138 ASN A CA 1
ATOM 1084 C C . ASN A 1 138 ? -12.376 18.938 -4.002 1.00 93.44 138 ASN A C 1
ATOM 1086 O O . ASN A 1 138 ? -11.524 18.047 -4.072 1.00 93.44 138 ASN A O 1
ATOM 1090 N N . ALA A 1 139 ? -12.286 20.052 -4.736 1.00 94.25 139 ALA A N 1
ATOM 1091 C CA . ALA A 1 139 ? -11.248 20.264 -5.747 1.00 94.25 139 ALA A CA 1
ATOM 1092 C C . ALA A 1 139 ? -9.817 20.241 -5.177 1.00 94.25 139 ALA A C 1
ATOM 1094 O O . ALA A 1 139 ? -8.917 19.703 -5.818 1.00 94.25 139 ALA A O 1
ATOM 1095 N N . ASP A 1 140 ? -9.604 20.782 -3.974 1.00 94.50 140 ASP A N 1
ATOM 1096 C CA . ASP A 1 140 ? -8.290 20.800 -3.316 1.00 94.50 140 ASP A CA 1
ATOM 1097 C C . ASP A 1 140 ? -7.850 19.387 -2.902 1.00 94.50 140 ASP A C 1
ATOM 1099 O O . ASP A 1 140 ? -6.724 18.971 -3.178 1.00 94.50 140 ASP A O 1
ATOM 1103 N N . MET A 1 141 ? -8.762 18.606 -2.321 1.00 92.75 141 MET A N 1
ATOM 1104 C CA . MET A 1 141 ? -8.530 17.211 -1.953 1.00 92.75 141 MET A CA 1
ATOM 1105 C C . MET A 1 141 ? -8.214 16.350 -3.179 1.00 92.75 141 MET A C 1
ATOM 1107 O O . MET A 1 141 ? -7.263 15.561 -3.155 1.00 92.75 141 MET A O 1
ATOM 1111 N N . MET A 1 142 ? -8.973 16.529 -4.264 1.00 93.88 142 MET A N 1
ATOM 1112 C CA . MET A 1 142 ? -8.713 15.850 -5.532 1.00 93.88 142 MET A CA 1
ATOM 1113 C C . MET A 1 142 ? -7.330 16.224 -6.078 1.00 93.88 142 MET A C 1
ATOM 1115 O O . MET A 1 142 ? -6.525 15.339 -6.371 1.00 93.88 142 MET A O 1
ATOM 1119 N N . ALA A 1 143 ? -7.015 17.521 -6.151 1.00 94.75 143 ALA A N 1
ATOM 1120 C CA . ALA A 1 143 ? -5.736 18.008 -6.661 1.00 94.75 143 ALA A CA 1
ATOM 1121 C C . ALA A 1 143 ? -4.551 17.47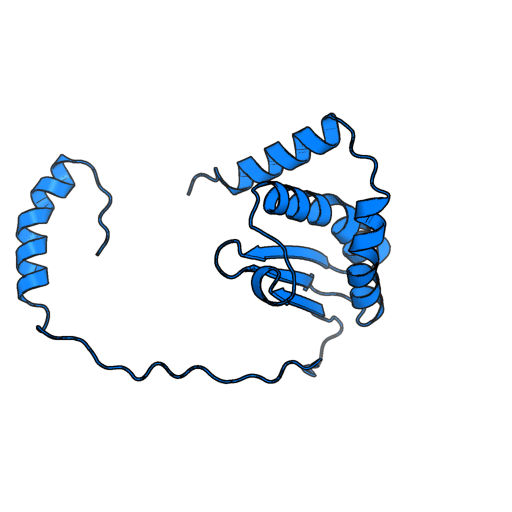0 -5.848 1.00 94.75 143 ALA A C 1
ATOM 1123 O O . ALA A 1 143 ? -3.612 16.924 -6.424 1.00 94.75 143 ALA A O 1
ATOM 1124 N N . LYS A 1 144 ? -4.612 17.537 -4.512 1.00 93.12 144 LYS A N 1
ATOM 1125 C CA . LYS A 1 144 ? -3.571 16.996 -3.622 1.00 93.12 144 LYS A CA 1
ATOM 1126 C C . LYS A 1 144 ? -3.370 15.496 -3.804 1.00 93.12 144 LYS A C 1
ATOM 1128 O O . LYS A 1 144 ? -2.232 15.033 -3.794 1.00 93.12 144 LYS A O 1
ATOM 1133 N N . SER A 1 145 ? -4.449 14.745 -4.005 1.00 93.75 145 SER A N 1
ATOM 1134 C CA . SER A 1 145 ? -4.376 13.294 -4.205 1.00 93.75 145 SER A CA 1
ATOM 1135 C C . SER A 1 145 ? -3.739 12.940 -5.545 1.00 93.75 145 SER A C 1
ATOM 1137 O O . SER A 1 145 ? -2.889 12.050 -5.607 1.00 93.75 145 SER A O 1
ATOM 1139 N N . VAL A 1 146 ? -4.080 13.674 -6.608 1.00 94.94 146 VAL A N 1
ATOM 1140 C CA . VAL A 1 146 ? -3.451 13.519 -7.928 1.00 94.94 146 VAL A CA 1
ATOM 1141 C C . VAL A 1 146 ? -1.977 13.916 -7.874 1.00 94.94 146 VAL A C 1
ATOM 1143 O O . VAL A 1 146 ? -1.134 13.123 -8.279 1.00 94.94 146 VAL A O 1
ATOM 1146 N N . ILE A 1 147 ? -1.641 15.084 -7.317 1.00 94.25 147 ILE A N 1
ATOM 1147 C CA . ILE A 1 147 ? -0.251 15.553 -7.182 1.00 94.25 147 ILE A CA 1
ATOM 1148 C C . ILE A 1 147 ? 0.568 14.568 -6.347 1.00 94.25 147 ILE A C 1
ATOM 1150 O O . ILE A 1 147 ? 1.658 14.179 -6.751 1.00 94.25 147 ILE A O 1
ATOM 1154 N N . GLY A 1 148 ? 0.033 14.115 -5.213 1.00 92.00 148 GLY A N 1
ATOM 1155 C CA . GLY A 1 148 ? 0.695 13.133 -4.359 1.00 92.00 148 GLY A CA 1
ATOM 1156 C C . GLY A 1 148 ? 0.905 11.784 -5.048 1.00 92.00 148 GLY A C 1
ATOM 1157 O O . GLY A 1 148 ? 1.875 11.100 -4.740 1.00 92.00 148 GLY A O 1
ATOM 1158 N N . THR A 1 149 ? 0.023 11.414 -5.979 1.00 93.62 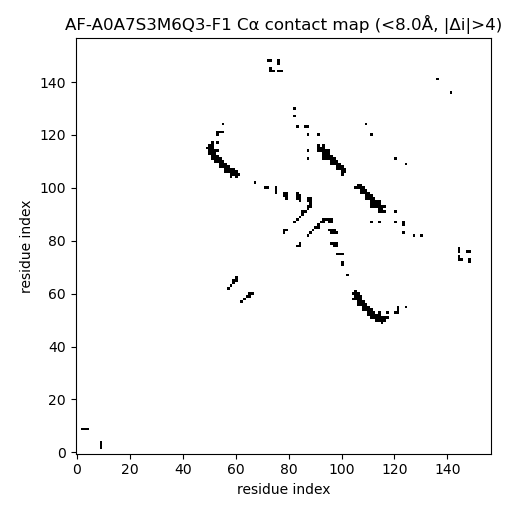149 THR A N 1
ATOM 1159 C CA . THR A 1 149 ? 0.183 10.220 -6.820 1.00 93.62 149 THR A CA 1
ATOM 1160 C C . THR A 1 149 ? 1.256 10.436 -7.882 1.00 93.62 149 THR A C 1
ATOM 1162 O O . THR A 1 149 ? 2.143 9.601 -8.032 1.00 93.62 149 THR A O 1
ATOM 1165 N N . MET A 1 150 ? 1.229 11.570 -8.586 1.00 93.25 150 MET A N 1
ATOM 1166 C CA . MET A 1 150 ? 2.231 11.897 -9.605 1.00 93.25 150 MET A CA 1
ATOM 1167 C C . MET A 1 150 ? 3.626 12.032 -9.002 1.00 93.25 150 MET A C 1
ATOM 1169 O O . MET A 1 150 ? 4.579 11.546 -9.590 1.00 93.25 150 MET A O 1
ATOM 1173 N N . GLY A 1 151 ? 3.744 12.576 -7.790 1.00 91.44 151 GLY A N 1
ATOM 1174 C CA . GLY A 1 151 ? 5.010 12.622 -7.062 1.00 91.44 151 GLY A CA 1
ATOM 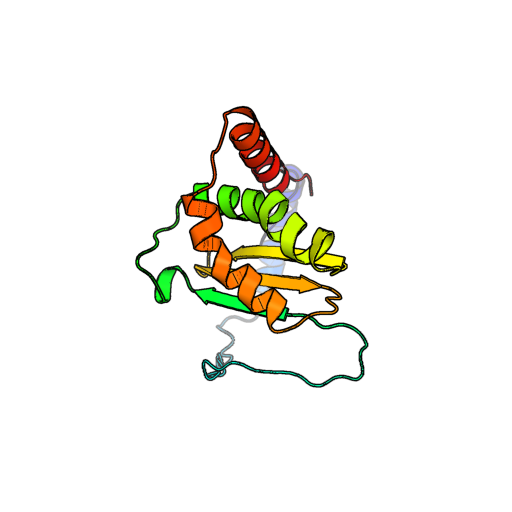1175 C C . GLY A 1 151 ? 5.562 11.245 -6.678 1.00 91.44 151 GLY A C 1
ATOM 1176 O O . GLY A 1 151 ? 6.759 11.133 -6.453 1.00 91.44 151 GLY A O 1
ATOM 1177 N N . ASP A 1 152 ? 4.732 10.196 -6.603 1.00 87.38 152 ASP A N 1
ATOM 1178 C CA . ASP A 1 152 ? 5.211 8.817 -6.437 1.00 87.38 152 ASP A CA 1
ATOM 1179 C C . ASP A 1 152 ? 5.629 8.182 -7.771 1.00 87.38 152 ASP A C 1
ATOM 1181 O O . ASP A 1 152 ? 6.561 7.379 -7.791 1.00 87.38 152 ASP A O 1
ATOM 1185 N N . VAL A 1 153 ? 4.957 8.544 -8.868 1.00 87.56 153 VAL A N 1
ATOM 1186 C CA . VAL A 1 153 ? 5.259 8.067 -10.228 1.00 87.56 153 VAL A CA 1
ATOM 1187 C C . VAL A 1 153 ? 6.533 8.711 -10.777 1.00 87.56 153 VAL A C 1
ATOM 1189 O O . VAL A 1 153 ? 7.347 8.023 -11.384 1.00 87.56 153 VAL A O 1
ATOM 1192 N N . ASP A 1 154 ? 6.718 10.005 -10.532 1.00 88.88 154 ASP A N 1
ATOM 1193 C CA . ASP A 1 154 ? 7.799 10.836 -11.072 1.00 88.88 154 ASP A CA 1
ATOM 1194 C C . ASP A 1 154 ? 8.970 10.989 -10.084 1.00 88.88 154 ASP A C 1
ATOM 1196 O O . ASP A 1 154 ? 9.691 11.987 -10.075 1.00 88.88 154 ASP A O 1
ATOM 1200 N N . LYS A 1 155 ? 9.156 10.010 -9.186 1.00 83.50 155 LYS A N 1
ATOM 1201 C CA . LYS A 1 155 ? 10.309 10.014 -8.279 1.00 83.50 155 LYS A CA 1
ATOM 1202 C C . LYS A 1 155 ? 11.593 9.925 -9.092 1.00 83.50 155 LYS A C 1
ATOM 1204 O O . LYS A 1 155 ? 11.823 8.927 -9.772 1.00 83.50 155 LYS A O 1
ATOM 1209 N N . HIS A 1 156 ? 12.457 10.925 -8.941 1.00 63.84 156 HIS A N 1
ATOM 1210 C CA . HIS A 1 156 ? 13.847 10.821 -9.367 1.00 63.84 156 HIS A CA 1
ATOM 1211 C C . HIS A 1 156 ? 14.494 9.627 -8.649 1.00 63.84 156 HIS A C 1
ATOM 1213 O O . HIS A 1 156 ? 14.529 9.588 -7.416 1.00 63.84 156 HIS A O 1
ATOM 1219 N N . GLN A 1 157 ? 14.929 8.639 -9.433 1.00 49.72 157 GLN A N 1
ATOM 1220 C CA . GLN A 1 157 ? 15.771 7.527 -8.991 1.00 49.72 157 GLN A CA 1
ATOM 1221 C C . GLN A 1 157 ? 17.235 7.854 -9.251 1.00 49.72 157 GLN A C 1
ATOM 1223 O O . GLN A 1 157 ? 17.511 8.460 -10.311 1.00 49.72 157 GLN A O 1
#

InterPro domains:
  IPR011249 Metalloenzyme, LuxS/M16 peptidase-like [SSF63411] (42-153)
  IPR055130 Presequence protease, mitochondrial-type, C-terminal domain [PF22516] (43-157)

Sequence (157 aa):
MNLTADTDVLTRLDSHMETFLKRLPEGKASSPFWVPELARASEGIIVPSQVNYVGKGANLYKDSDYKLHGSAVVTSKLLGTTWLWDRVRVSGGAYGGFCSFDVRSGDFKYLSYRDPNLMKTIDNYDGTPDFLRDLEVNADMMAKSVIGTMGDVDKHQ

Foldseek 3Di:
DDDDDPPVVVVVCVVVVVVVVVPDDDDDDDDPDDDDDDDPDDDDDDDPDQFDKEKDKDQCVVPHPDDDDPVVLLVQLLCQVPLQCCQQPVVQVFPGWGWDADSVRSMIMIITHRTNDYVSSVVSVVCVVVCVVPDDDDPVSSVCSVVVSVCVVPDDD

Mean predicted aligned error: 5.74 Å

Radius of gyration: 22.27 Å; Cα contacts (8 Å, |Δi|>4): 155; chains: 1; bounding box: 52×47×52 Å